Protein AF-A0A517T6N1-F1 (afdb_monomer)

Sequence (60 aa):
MQVISCRVHEELVIDGGIRIKILEINEEGVLVGVTIPGEEPAYEEYVLEPQALELAVAGH

Radius of gyration: 12.46 Å; Cα contacts (8 Å, |Δi|>4): 90; chains: 1; bounding box: 26×26×32 Å

Nearest PDB structures (foldseek):
  5hil-assembly1_A  TM=6.718E-01  e=8.162E-01  Methanohalophilus portucalensis FDF-1
  5gwx-assembly1_A  TM=6.729E-01  e=9.233E-01  Methanohalophilus portucalensis FDF-1
  5him-assembly1_A  TM=6.697E-01  e=1.936E+00  Methanohalophilus portucalensis FDF-1
  5h02-assembly1_A  TM=6.957E-01  e=2.190E+00  Methanohalophilus portucalensis FDF-1
  3wu2-assembly1_o  TM=4.135E-01  e=2.477E+00  Thermostichus vulcanus

Mean predicted aligned error: 6.31 Å

Secondary structure (DSSP, 8-state):
-------TT-EEEEGGGEEEEEEEE-SSEEEEEEE-TTS--EEEEEEPPHHHHHHHHS--

Structure (mmCIF, N/CA/C/O backbone):
data_AF-A0A517T6N1-F1
#
_entry.id   AF-A0A517T6N1-F1
#
loop_
_atom_site.group_PDB
_atom_site.id
_atom_site.type_symbol
_atom_site.label_atom_id
_atom_site.label_alt_id
_atom_site.label_comp_id
_atom_site.label_asym_id
_atom_site.label_entity_id
_atom_site.label_seq_id
_atom_site.pdbx_PDB_ins_code
_atom_site.Cartn_x
_atom_site.Cartn_y
_atom_site.Cartn_z
_atom_site.occupancy
_atom_site.B_iso_or_equiv
_atom_site.auth_seq_id
_atom_site.auth_comp_id
_atom_site.auth_asym_id
_atom_site.auth_atom_id
_atom_site.pdb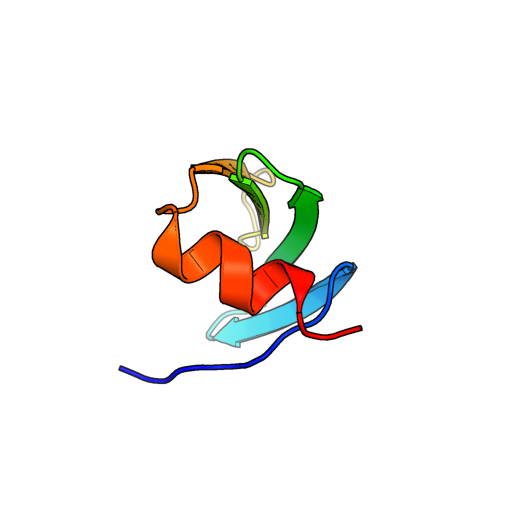x_PDB_model_num
ATOM 1 N N . MET A 1 1 ? 0.405 -17.062 6.790 1.00 79.56 1 MET A N 1
ATOM 2 C CA . MET A 1 1 ? 0.810 -16.095 5.751 1.00 79.56 1 MET A CA 1
ATOM 3 C C . MET A 1 1 ? -0.180 -16.215 4.608 1.00 79.56 1 MET A C 1
ATOM 5 O O . MET A 1 1 ? -0.361 -17.325 4.123 1.00 79.56 1 MET A O 1
ATOM 9 N N . GLN A 1 2 ? -0.882 -15.135 4.270 1.00 84.81 2 GLN A N 1
ATOM 10 C CA . GLN A 1 2 ? -1.784 -15.082 3.116 1.00 84.81 2 GLN A CA 1
ATOM 11 C C . GLN A 1 2 ? -1.172 -14.143 2.078 1.00 84.81 2 GLN A C 1
ATOM 13 O O . GLN A 1 2 ? -0.603 -13.122 2.452 1.00 84.81 2 GLN A O 1
ATOM 18 N N . VAL A 1 3 ? -1.261 -14.512 0.802 1.00 85.62 3 VAL A N 1
ATOM 19 C CA . VAL A 1 3 ? -0.812 -13.682 -0.320 1.00 85.62 3 VAL A CA 1
ATOM 20 C C . VAL A 1 3 ? -2.056 -13.182 -1.033 1.00 85.62 3 VAL A C 1
ATOM 22 O O . VAL A 1 3 ? -2.928 -13.980 -1.375 1.00 85.62 3 VAL A O 1
ATOM 25 N N . ILE A 1 4 ? -2.142 -11.870 -1.223 1.00 87.19 4 ILE A N 1
ATOM 26 C CA . ILE A 1 4 ? -3.253 -11.210 -1.903 1.00 87.19 4 ILE A CA 1
ATOM 27 C C . ILE A 1 4 ? -2.665 -10.473 -3.099 1.00 87.19 4 ILE A C 1
ATOM 29 O O . ILE A 1 4 ? -1.697 -9.730 -2.961 1.00 87.19 4 ILE A O 1
ATOM 33 N N . SER A 1 5 ? -3.232 -10.707 -4.278 1.00 87.12 5 SER A N 1
ATOM 34 C CA . SER A 1 5 ? -2.904 -9.941 -5.475 1.00 87.12 5 SER A CA 1
ATOM 35 C C . SER A 1 5 ? -3.730 -8.659 -5.487 1.00 87.12 5 SER A C 1
ATOM 37 O O . SER A 1 5 ? -4.957 -8.744 -5.463 1.00 87.12 5 SER A O 1
ATOM 39 N N . CYS A 1 6 ? -3.072 -7.510 -5.587 1.00 86.25 6 CYS A N 1
ATOM 40 C CA . CYS A 1 6 ? -3.716 -6.210 -5.751 1.00 86.25 6 CYS A CA 1
ATOM 41 C C . CYS A 1 6 ? -3.107 -5.482 -6.947 1.00 86.25 6 CYS A C 1
ATOM 43 O O . CYS A 1 6 ? -1.951 -5.713 -7.305 1.00 86.25 6 CYS A O 1
ATOM 45 N N . A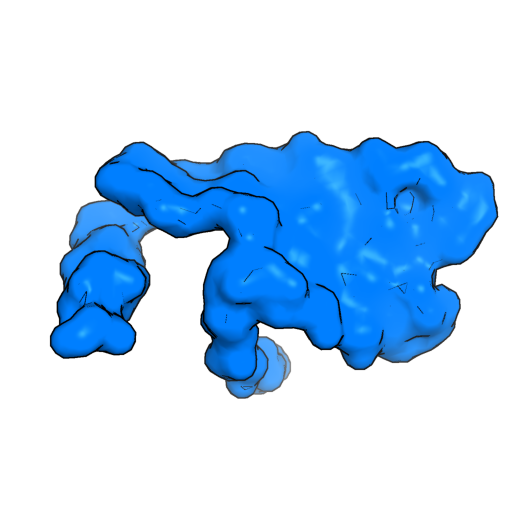RG A 1 7 ? -3.887 -4.600 -7.569 1.00 88.19 7 ARG A N 1
ATOM 46 C CA . ARG A 1 7 ? -3.413 -3.726 -8.650 1.00 88.19 7 ARG A CA 1
ATOM 47 C C . ARG A 1 7 ? -2.965 -2.372 -8.108 1.00 88.19 7 ARG A C 1
ATOM 49 O O . ARG A 1 7 ? -3.339 -1.970 -7.008 1.00 88.19 7 ARG A O 1
ATOM 56 N N . VAL A 1 8 ? -2.201 -1.635 -8.912 1.00 91.25 8 VAL A N 1
ATOM 57 C CA . VAL A 1 8 ? -1.883 -0.231 -8.615 1.00 91.25 8 VAL A CA 1
ATOM 58 C C . VAL A 1 8 ? -3.185 0.559 -8.469 1.00 91.25 8 VAL A C 1
ATOM 60 O O . VAL A 1 8 ? -4.116 0.403 -9.259 1.00 91.25 8 VAL A O 1
ATOM 63 N N . HIS A 1 9 ? -3.240 1.393 -7.436 1.00 91.12 9 HIS A N 1
ATOM 64 C CA . HIS A 1 9 ? -4.399 2.147 -6.967 1.00 91.12 9 HIS A CA 1
ATOM 65 C C . HIS A 1 9 ? -5.569 1.329 -6.406 1.00 91.12 9 HIS A C 1
ATOM 67 O O . HIS A 1 9 ? -6.563 1.934 -5.994 1.00 91.12 9 HIS A O 1
ATOM 73 N N . GLU A 1 10 ? -5.456 0.004 -6.328 1.00 88.50 10 GLU A N 1
ATOM 74 C CA . GLU A 1 10 ? -6.412 -0.828 -5.603 1.00 88.50 10 GLU A CA 1
ATOM 75 C C . GLU A 1 10 ? -6.195 -0.673 -4.092 1.00 88.50 10 GLU A C 1
ATOM 77 O O . GLU A 1 10 ? -5.060 -0.613 -3.612 1.00 88.50 10 GLU A O 1
ATOM 82 N N . GLU A 1 11 ? -7.293 -0.561 -3.347 1.00 91.44 11 GLU A N 1
ATOM 83 C CA . GLU A 1 11 ? -7.271 -0.422 -1.894 1.00 91.44 11 GLU A CA 1
ATOM 84 C C . GLU A 1 11 ? -7.664 -1.752 -1.253 1.00 91.44 11 GLU A C 1
ATOM 86 O O . GLU A 1 11 ? -8.779 -2.245 -1.433 1.00 91.44 11 GLU A O 1
ATOM 91 N N . LEU A 1 12 ? -6.737 -2.320 -0.488 1.00 93.81 12 LEU A N 1
ATOM 92 C CA . LEU A 1 12 ? -6.973 -3.481 0.349 1.00 93.81 12 LEU A CA 1
ATOM 93 C C . LEU A 1 12 ? -7.352 -3.006 1.750 1.00 93.81 12 LEU A C 1
ATOM 95 O O . LEU A 1 12 ? -6.560 -2.360 2.436 1.00 93.81 12 LEU A O 1
ATOM 99 N N . VAL A 1 13 ? -8.553 -3.364 2.193 1.00 93.88 13 VAL A N 1
ATOM 100 C CA . VAL A 1 13 ? -8.999 -3.114 3.565 1.00 93.88 13 VAL A CA 1
ATOM 101 C C . VAL A 1 13 ? -8.758 -4.369 4.388 1.00 93.88 13 VAL A C 1
ATOM 103 O O . VAL A 1 13 ? -9.300 -5.432 4.082 1.00 93.88 13 VAL A O 1
ATOM 106 N N . ILE A 1 14 ? -7.948 -4.241 5.433 1.00 90.25 14 ILE A N 1
ATOM 107 C CA . ILE A 1 14 ? -7.733 -5.293 6.426 1.00 90.25 14 ILE A CA 1
ATOM 108 C C . ILE A 1 14 ? -8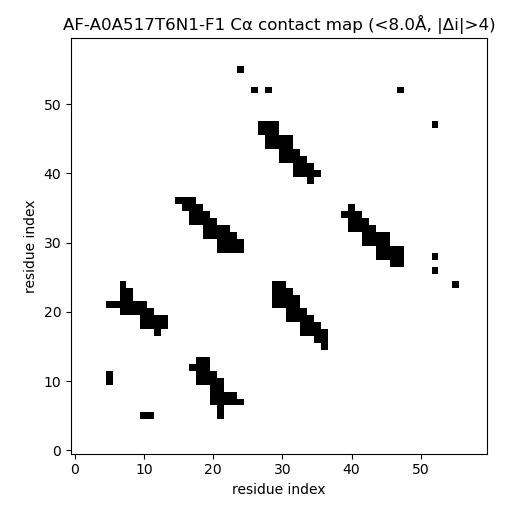.408 -4.908 7.747 1.00 90.25 14 ILE A C 1
ATOM 110 O O . ILE A 1 14 ? -8.958 -3.812 7.890 1.00 90.25 14 ILE A O 1
ATOM 114 N N . ASP A 1 15 ? -8.428 -5.851 8.686 1.00 87.12 15 ASP A N 1
ATOM 115 C CA . ASP A 1 15 ? -9.150 -5.739 9.954 1.00 87.12 15 ASP A CA 1
ATOM 116 C C . ASP A 1 15 ? -8.939 -4.393 10.676 1.00 87.12 15 ASP A C 1
ATOM 118 O O . ASP A 1 15 ? -7.907 -3.732 10.545 1.00 87.12 15 ASP A O 1
ATOM 122 N N . GLY A 1 16 ? -9.960 -3.960 11.416 1.00 88.06 16 GLY A N 1
ATOM 123 C CA . GLY A 1 16 ? -9.953 -2.665 12.098 1.00 88.06 16 GLY A CA 1
ATOM 124 C C . GLY A 1 16 ? -10.024 -1.445 11.169 1.00 88.06 16 GLY A C 1
ATOM 125 O O . GLY A 1 16 ? -9.899 -0.322 11.648 1.00 88.06 16 GLY A O 1
ATOM 126 N N . GLY A 1 17 ? -10.244 -1.630 9.861 1.00 93.12 17 GLY A N 1
ATOM 127 C CA . GLY A 1 17 ? -10.373 -0.534 8.894 1.00 93.12 17 GLY A CA 1
ATOM 128 C C . GLY A 1 17 ? -9.036 0.047 8.430 1.00 93.12 17 GLY A C 1
ATOM 129 O O . GLY A 1 17 ? -9.008 1.157 7.894 1.00 93.12 17 GLY A O 1
ATOM 130 N N . ILE A 1 18 ? -7.938 -0.685 8.636 1.00 94.69 18 ILE A N 1
ATOM 131 C CA . ILE A 1 18 ? -6.628 -0.328 8.092 1.00 94.69 18 ILE A CA 1
ATOM 132 C C . ILE A 1 18 ? -6.676 -0.516 6.576 1.00 94.69 18 ILE A C 1
ATOM 134 O O . ILE A 1 18 ? -7.122 -1.549 6.073 1.00 94.69 18 ILE A O 1
ATOM 138 N N . ARG A 1 19 ? -6.216 0.496 5.845 1.00 95.19 19 ARG A N 1
ATOM 139 C CA . ARG A 1 19 ? -6.225 0.516 4.381 1.00 95.19 19 ARG A CA 1
ATOM 140 C C . ARG A 1 19 ? -4.803 0.491 3.860 1.00 95.19 19 ARG A C 1
ATOM 142 O O . ARG A 1 19 ? -4.001 1.345 4.231 1.00 95.19 19 ARG A O 1
ATOM 149 N N . ILE A 1 20 ? -4.513 -0.474 3.001 1.00 94.44 20 ILE A N 1
ATOM 150 C CA . ILE A 1 20 ? -3.245 -0.597 2.289 1.00 94.44 20 ILE A CA 1
ATOM 151 C C . ILE A 1 20 ? -3.519 -0.295 0.823 1.00 94.44 20 ILE A C 1
ATOM 153 O O . ILE A 1 20 ? -4.459 -0.831 0.238 1.00 94.44 20 ILE A O 1
ATOM 157 N N . LYS A 1 21 ? -2.698 0.559 0.223 1.00 95.06 21 LYS A N 1
ATOM 158 C CA . LYS A 1 21 ? -2.833 0.938 -1.179 1.00 95.06 21 LYS A CA 1
ATOM 159 C C . LYS A 1 21 ? -1.479 0.906 -1.860 1.00 95.06 21 LYS A C 1
ATOM 161 O O . LYS A 1 21 ? -0.547 1.568 -1.412 1.00 95.06 21 LYS A O 1
ATOM 166 N N . ILE A 1 22 ? -1.394 0.185 -2.972 1.00 94.31 22 ILE A N 1
ATOM 167 C CA . ILE A 1 22 ? -0.237 0.276 -3.862 1.00 94.31 22 ILE A CA 1
ATOM 168 C C . ILE A 1 22 ? -0.394 1.559 -4.675 1.00 94.31 22 ILE A C 1
ATOM 170 O O . ILE A 1 22 ? -1.359 1.697 -5.426 1.00 94.31 22 ILE A O 1
ATOM 174 N N . LEU A 1 23 ? 0.497 2.524 -4.479 1.00 93.12 23 LEU A N 1
ATOM 175 C CA . LEU A 1 23 ? 0.423 3.826 -5.142 1.00 93.12 23 LEU A CA 1
ATOM 176 C C . LEU A 1 23 ? 1.141 3.799 -6.484 1.00 93.12 23 LEU A C 1
ATOM 178 O O . LEU A 1 23 ? 0.608 4.296 -7.470 1.00 93.12 23 LEU A O 1
ATOM 182 N N . GLU A 1 24 ? 2.312 3.176 -6.525 1.00 91.00 24 GLU A N 1
ATOM 183 C 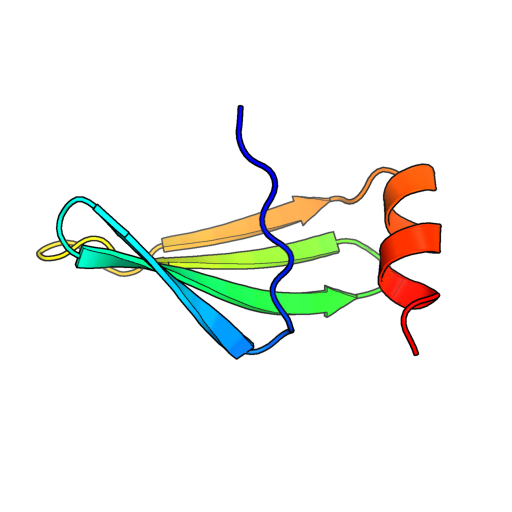CA . GLU A 1 24 ? 3.129 3.081 -7.727 1.00 91.00 24 GLU A CA 1
ATOM 184 C C . GLU A 1 24 ? 3.953 1.793 -7.700 1.00 91.00 24 GLU A C 1
ATOM 186 O O . GLU A 1 24 ? 4.346 1.320 -6.633 1.00 91.00 24 GLU A O 1
ATOM 191 N N . ILE A 1 25 ? 4.198 1.230 -8.880 1.00 88.56 25 ILE A N 1
ATOM 192 C CA . ILE A 1 25 ? 5.189 0.181 -9.114 1.00 88.56 25 ILE A CA 1
ATOM 193 C C . ILE A 1 25 ? 6.065 0.690 -10.254 1.00 88.56 25 ILE A C 1
ATOM 195 O O . ILE A 1 25 ? 5.540 1.038 -11.314 1.00 88.56 25 ILE A O 1
ATOM 199 N N . ASN A 1 26 ? 7.374 0.740 -10.039 1.00 85.94 26 ASN A N 1
ATOM 200 C CA . ASN A 1 26 ? 8.351 1.139 -11.044 1.00 85.94 26 ASN A CA 1
ATOM 201 C C . ASN A 1 26 ? 9.527 0.142 -11.075 1.00 85.94 26 ASN A C 1
ATOM 203 O O . ASN A 1 26 ? 9.479 -0.910 -10.437 1.00 85.94 26 ASN A O 1
ATOM 207 N N . GLU A 1 27 ? 10.555 0.439 -11.871 1.00 79.31 27 GLU A N 1
ATOM 208 C CA . GLU A 1 27 ? 11.712 -0.451 -12.050 1.00 79.31 27 GLU A CA 1
ATOM 209 C C . GLU A 1 27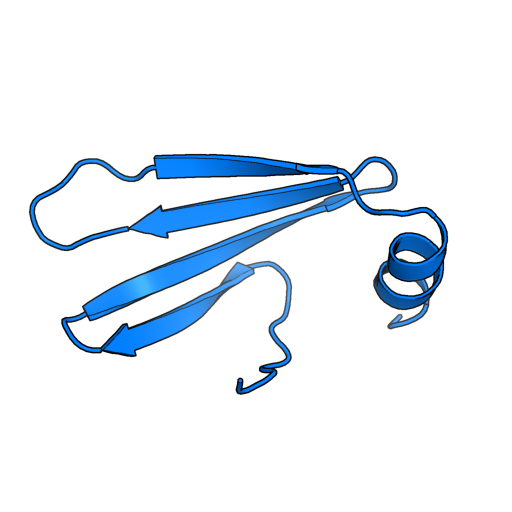 ? 12.581 -0.594 -10.788 1.00 79.31 27 GLU A C 1
ATOM 211 O O . GLU A 1 27 ? 13.349 -1.545 -10.668 1.00 79.31 27 GLU A O 1
ATOM 216 N N . GLU A 1 28 ? 12.461 0.336 -9.842 1.00 81.69 28 GLU A N 1
ATOM 217 C CA . GLU A 1 28 ? 13.293 0.413 -8.641 1.00 81.69 28 GLU A CA 1
ATOM 218 C C . GLU A 1 28 ? 12.565 -0.149 -7.411 1.00 81.69 28 GLU A C 1
ATOM 220 O O . GLU A 1 28 ? 13.189 -0.723 -6.512 1.00 81.69 28 GLU A O 1
ATOM 225 N N . GLY A 1 29 ? 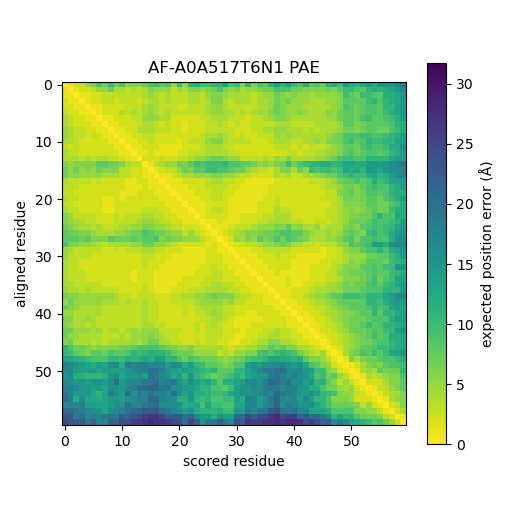11.235 -0.044 -7.375 1.00 87.50 29 GLY A N 1
ATOM 226 C CA . GLY A 1 29 ? 10.466 -0.447 -6.211 1.00 87.50 29 GLY A CA 1
ATOM 227 C C . GLY A 1 29 ? 8.955 -0.292 -6.323 1.00 87.50 29 GLY A C 1
ATOM 228 O O . GLY A 1 29 ? 8.371 -0.052 -7.382 1.00 87.50 29 GLY A O 1
ATOM 229 N N . VAL A 1 30 ? 8.314 -0.454 -5.169 1.00 90.88 30 VAL A N 1
ATOM 230 C CA . VAL A 1 30 ? 6.876 -0.288 -4.967 1.00 90.88 30 VAL A CA 1
ATOM 231 C C . VAL A 1 30 ? 6.648 0.752 -3.886 1.00 90.88 30 VAL A C 1
ATOM 233 O O . VAL A 1 30 ? 7.137 0.607 -2.765 1.00 90.88 30 VAL A O 1
ATOM 236 N N . LEU A 1 31 ? 5.848 1.768 -4.196 1.00 93.81 31 LEU A N 1
ATOM 237 C CA . LEU A 1 31 ? 5.387 2.736 -3.213 1.00 93.81 31 LEU A CA 1
ATOM 238 C C . LEU A 1 31 ? 4.069 2.259 -2.600 1.00 93.81 31 LEU A C 1
ATOM 240 O O . LEU A 1 31 ? 3.059 2.107 -3.296 1.00 93.81 31 LEU A O 1
ATOM 244 N N . VAL A 1 32 ? 4.065 2.064 -1.284 1.00 93.81 32 VAL A N 1
ATOM 245 C CA . VAL A 1 32 ? 2.906 1.578 -0.533 1.00 93.81 32 VAL A CA 1
ATOM 246 C C . VAL A 1 32 ? 2.433 2.652 0.438 1.00 93.81 32 VAL A C 1
ATOM 248 O O . VAL A 1 32 ? 3.205 3.190 1.226 1.00 93.81 32 VAL A O 1
ATOM 251 N N . GLY A 1 33 ? 1.139 2.957 0.393 1.00 95.81 33 GLY A N 1
ATOM 252 C CA . GLY A 1 33 ? 0.462 3.776 1.391 1.00 95.81 33 GLY A CA 1
ATOM 253 C C . GLY A 1 33 ? -0.262 2.905 2.412 1.00 95.81 33 GLY A C 1
ATOM 254 O O . GLY A 1 33 ? -0.974 1.969 2.039 1.00 95.81 33 GLY A O 1
ATOM 255 N N . VAL A 1 34 ? -0.131 3.246 3.692 1.00 95.38 34 VAL A N 1
ATOM 256 C CA . VAL A 1 34 ? -0.856 2.622 4.802 1.00 95.38 34 VAL A CA 1
ATOM 257 C C . VAL A 1 34 ? -1.627 3.699 5.554 1.00 95.38 34 VAL A C 1
ATOM 259 O O . VAL A 1 34 ? -1.072 4.703 5.990 1.00 95.38 34 VAL A O 1
ATOM 262 N N . THR A 1 35 ? -2.933 3.503 5.706 1.00 96.25 35 THR A N 1
ATOM 263 C CA . THR A 1 35 ? -3.798 4.394 6.484 1.00 96.25 35 THR A CA 1
ATOM 264 C C . THR A 1 35 ? -4.408 3.630 7.644 1.00 96.25 35 THR A C 1
ATOM 266 O O . THR A 1 35 ? -5.197 2.706 7.434 1.00 96.25 35 THR A O 1
ATOM 269 N N . ILE A 1 36 ? -4.083 4.058 8.861 1.00 95.69 36 ILE A N 1
ATOM 270 C CA . ILE A 1 36 ? -4.652 3.528 10.100 1.00 95.69 36 ILE A CA 1
ATOM 271 C C . ILE A 1 36 ? -5.690 4.535 10.617 1.00 95.69 36 ILE A C 1
ATOM 273 O O . ILE A 1 36 ? -5.411 5.736 10.660 1.00 95.69 36 ILE A O 1
ATOM 277 N N . PRO A 1 37 ? -6.913 4.106 10.974 1.00 95.31 37 PRO A N 1
ATOM 278 C CA . PRO A 1 37 ? -7.923 5.019 11.497 1.00 95.31 37 PRO A CA 1
ATOM 279 C C . PRO A 1 37 ? -7.446 5.766 12.748 1.00 95.31 37 PRO A C 1
ATOM 281 O O . PRO A 1 37 ? -7.102 5.153 13.753 1.00 95.31 37 PRO A O 1
ATOM 284 N N . GLY A 1 38 ? -7.484 7.099 12.696 1.00 95.38 38 GLY A N 1
ATOM 285 C CA . GLY A 1 38 ? -7.054 7.962 13.801 1.00 95.38 38 GLY A CA 1
ATOM 286 C C . GLY A 1 38 ? -5.583 8.383 13.756 1.00 95.38 38 GLY A C 1
ATOM 287 O O . GLY A 1 38 ? -5.186 9.195 14.586 1.00 95.38 38 GLY A O 1
ATOM 288 N N . GLU A 1 39 ? -4.808 7.901 12.782 1.00 95.19 39 GLU A N 1
ATOM 289 C CA . GLU A 1 39 ? -3.416 8.300 12.554 1.00 95.19 39 GLU A CA 1
ATOM 290 C C . GLU A 1 39 ? -3.255 9.028 11.213 1.00 95.19 39 GLU A C 1
ATOM 292 O O . GLU A 1 39 ? -4.127 8.976 10.336 1.00 95.19 39 GLU A O 1
ATOM 297 N N . GLU A 1 40 ? -2.134 9.729 11.051 1.00 95.12 40 GLU A N 1
ATOM 298 C CA . GLU A 1 40 ? -1.763 10.287 9.753 1.00 95.12 40 GLU A CA 1
ATOM 299 C C . GLU A 1 40 ? -1.365 9.155 8.788 1.00 95.12 40 GLU A C 1
ATOM 301 O O . GLU A 1 40 ? -0.740 8.179 9.211 1.00 95.12 40 GLU A O 1
ATOM 306 N N . PRO A 1 41 ? -1.716 9.247 7.492 1.00 94.31 41 PRO A N 1
ATOM 307 C CA . PRO A 1 41 ? -1.289 8.261 6.507 1.00 94.31 41 PRO A CA 1
ATOM 308 C C . PRO A 1 41 ? 0.237 8.158 6.435 1.00 94.31 41 PRO A C 1
ATOM 310 O O . PRO A 1 41 ? 0.929 9.174 6.349 1.00 94.31 41 PRO A O 1
ATOM 313 N N . ALA A 1 42 ? 0.742 6.928 6.405 1.00 95.44 42 ALA A N 1
ATOM 314 C CA . ALA A 1 42 ? 2.153 6.624 6.225 1.00 95.44 42 ALA A CA 1
ATOM 315 C C . ALA A 1 42 ? 2.417 6.120 4.800 1.00 95.44 42 ALA A C 1
ATOM 317 O O . ALA A 1 42 ? 1.573 5.453 4.196 1.00 95.44 42 ALA A O 1
ATOM 318 N N . TYR A 1 43 ? 3.601 6.426 4.277 1.00 94.38 43 TYR A N 1
ATOM 319 C CA . TYR A 1 43 ? 4.039 6.031 2.941 1.00 94.38 43 TYR A CA 1
ATOM 320 C C . TYR A 1 43 ? 5.439 5.448 3.040 1.00 94.38 43 TYR A C 1
ATOM 322 O O . TYR A 1 43 ? 6.320 6.076 3.626 1.00 94.38 43 TYR A O 1
ATOM 330 N N . GLU A 1 44 ? 5.632 4.264 2.475 1.00 91.31 44 GLU A N 1
ATOM 331 C CA . GLU A 1 44 ? 6.910 3.565 2.518 1.00 91.31 44 GLU A CA 1
ATOM 332 C C . GLU A 1 44 ? 7.244 2.994 1.140 1.00 91.31 44 GLU A C 1
ATOM 334 O O . GLU A 1 44 ? 6.385 2.445 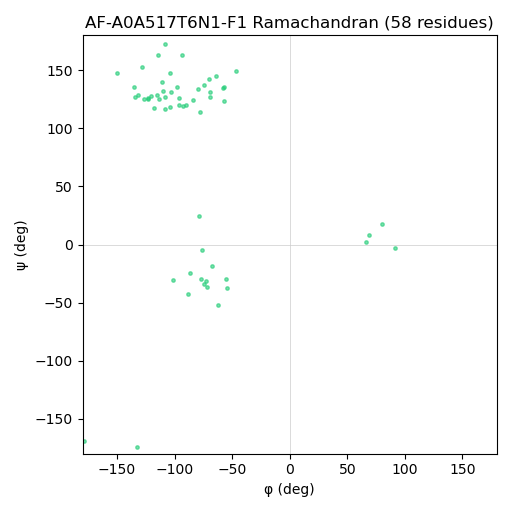0.443 1.00 91.31 44 GLU A O 1
ATOM 339 N N . GLU A 1 45 ? 8.499 3.176 0.738 1.00 90.69 45 GLU A N 1
ATOM 340 C CA . GLU A 1 45 ? 9.040 2.652 -0.508 1.00 90.69 45 GLU A CA 1
ATOM 341 C C . GLU A 1 45 ? 9.749 1.328 -0.231 1.00 90.69 45 GLU A C 1
ATOM 343 O O . GLU A 1 45 ? 10.635 1.240 0.622 1.00 90.69 45 GLU A O 1
ATOM 348 N N . TYR A 1 46 ? 9.358 0.294 -0.969 1.00 87.44 46 TYR A N 1
ATOM 349 C CA . TYR A 1 46 ? 9.966 -1.024 -0.901 1.00 87.44 46 TYR A CA 1
ATOM 350 C C . TYR A 1 46 ? 10.769 -1.277 -2.167 1.00 87.44 46 TYR A C 1
ATOM 352 O O . TYR A 1 46 ? 10.209 -1.362 -3.260 1.00 87.44 46 TYR A O 1
ATOM 360 N N . VAL A 1 47 ? 12.079 -1.441 -2.010 1.00 86.00 47 VAL A N 1
ATOM 361 C CA . VAL A 1 47 ? 12.966 -1.842 -3.105 1.00 86.00 47 VAL A CA 1
ATOM 362 C C . VAL A 1 47 ? 12.663 -3.290 -3.475 1.00 86.00 47 VAL A C 1
ATOM 364 O O . VAL A 1 47 ? 12.660 -4.173 -2.611 1.00 86.00 47 VAL A O 1
ATOM 367 N N . LEU A 1 48 ? 12.398 -3.541 -4.755 1.00 78.31 48 LEU A N 1
ATOM 368 C CA . LEU A 1 48 ? 12.144 -4.892 -5.242 1.00 78.31 48 LEU A CA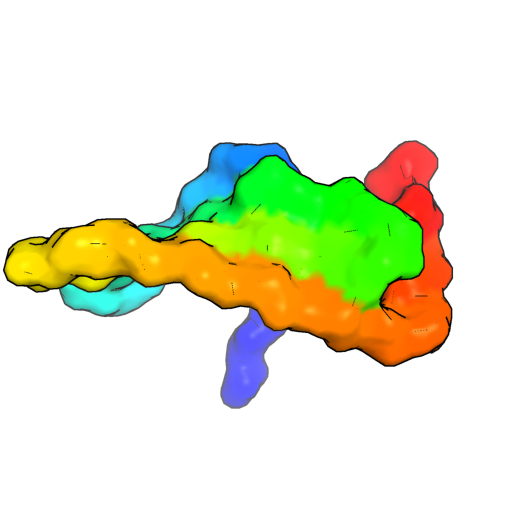 1
ATOM 369 C C . LEU A 1 48 ? 13.464 -5.637 -5.436 1.00 78.31 48 LEU A C 1
ATOM 371 O O . LEU A 1 48 ? 14.401 -5.140 -6.059 1.00 78.31 48 LEU A O 1
ATOM 375 N N . GLU A 1 49 ? 13.529 -6.876 -4.954 1.00 79.06 49 GLU A N 1
ATOM 376 C CA . GLU A 1 49 ? 14.591 -7.779 -5.387 1.00 79.06 49 GLU A CA 1
ATOM 377 C C . GLU A 1 49 ? 14.436 -8.054 -6.897 1.00 79.06 49 GLU A C 1
ATOM 379 O O . GLU A 1 49 ? 13.307 -8.176 -7.381 1.00 79.06 49 GLU A O 1
ATOM 384 N N . PRO A 1 50 ? 15.532 -8.209 -7.662 1.00 67.75 50 PRO A N 1
ATOM 385 C CA . PRO A 1 50 ? 15.476 -8.321 -9.125 1.00 67.75 50 PRO A CA 1
ATOM 386 C C . PRO A 1 50 ? 14.554 -9.441 -9.642 1.00 67.75 50 PRO A C 1
ATOM 388 O O . PRO A 1 50 ? 13.942 -9.306 -10.695 1.00 67.75 50 PRO A O 1
ATOM 391 N N . GLN A 1 51 ? 14.388 -10.520 -8.872 1.00 66.69 51 GLN A N 1
ATOM 392 C CA . GLN A 1 51 ? 13.482 -11.633 -9.192 1.00 66.69 51 GLN A CA 1
ATOM 393 C C . GLN A 1 51 ? 11.998 -11.266 -9.010 1.00 66.69 51 GLN A C 1
ATOM 395 O O . GLN A 1 51 ? 11.133 -11.785 -9.714 1.00 66.69 51 GLN A O 1
ATOM 400 N N . ALA A 1 52 ? 11.693 -10.376 -8.062 1.00 64.69 52 ALA A N 1
ATOM 401 C CA . ALA A 1 52 ? 10.350 -9.845 -7.847 1.00 64.69 52 ALA A CA 1
ATOM 402 C C . ALA A 1 52 ? 9.999 -8.776 -8.891 1.00 64.69 52 ALA A C 1
ATOM 404 O O . ALA A 1 52 ? 8.833 -8.655 -9.267 1.00 64.69 52 ALA A O 1
ATOM 405 N N . LEU A 1 53 ? 11.005 -8.055 -9.398 1.00 61.09 53 LEU A N 1
ATOM 406 C CA . LEU A 1 53 ? 10.826 -7.063 -10.448 1.00 61.09 53 LEU A CA 1
ATOM 407 C C . LEU A 1 53 ? 10.302 -7.699 -11.740 1.00 61.09 53 LEU A C 1
ATOM 409 O O . LEU A 1 53 ? 9.256 -7.282 -12.222 1.00 61.09 53 LEU A O 1
ATOM 413 N N . GLU A 1 54 ? 10.942 -8.759 -12.248 1.00 61.56 54 GLU A N 1
ATOM 414 C CA . GLU A 1 54 ? 10.498 -9.444 -13.477 1.00 61.56 54 GLU A CA 1
ATOM 415 C C . GLU A 1 54 ? 9.026 -9.891 -13.413 1.00 61.56 54 GLU A C 1
ATOM 417 O O . GLU A 1 54 ? 8.300 -9.775 -14.398 1.00 61.56 54 GLU A O 1
ATOM 422 N N . LEU A 1 55 ? 8.552 -10.341 -12.247 1.00 63.72 55 LEU A N 1
ATOM 423 C CA . LEU A 1 55 ? 7.158 -10.749 -12.042 1.00 63.72 55 LEU A CA 1
ATOM 424 C C . LEU A 1 55 ? 6.188 -9.561 -11.951 1.00 63.72 55 LEU A C 1
ATOM 426 O O . LEU A 1 55 ? 5.045 -9.681 -12.392 1.00 63.72 55 LEU A O 1
ATOM 430 N N . ALA A 1 56 ? 6.626 -8.429 -11.393 1.00 59.91 56 ALA A N 1
ATOM 431 C CA . ALA A 1 56 ? 5.806 -7.230 -11.243 1.00 59.91 56 ALA A CA 1
ATOM 432 C C . ALA A 1 56 ? 5.558 -6.516 -12.585 1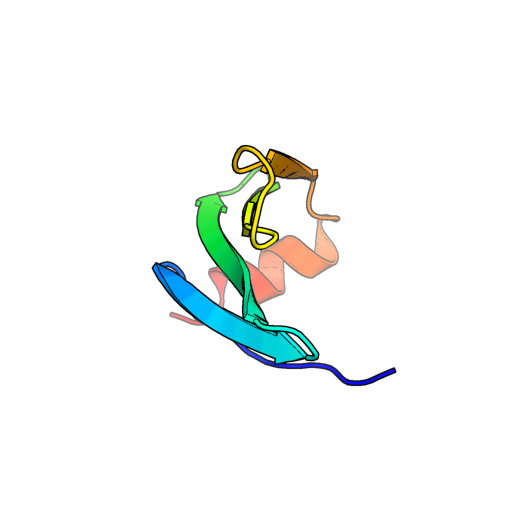.00 59.91 56 ALA A C 1
ATOM 434 O O . ALA A 1 56 ? 4.449 -6.037 -12.819 1.00 59.91 56 ALA A O 1
ATOM 435 N N . VAL A 1 57 ? 6.551 -6.490 -13.485 1.00 62.19 57 VAL A N 1
ATOM 436 C CA . VAL A 1 57 ? 6.421 -5.875 -14.825 1.00 62.19 57 VAL A CA 1
ATOM 437 C C . VAL A 1 57 ? 5.853 -6.817 -15.893 1.00 62.19 57 VAL A C 1
ATOM 439 O O . VAL A 1 57 ? 5.249 -6.339 -16.850 1.00 62.19 57 VAL A O 1
ATOM 442 N N . ALA A 1 58 ? 5.984 -8.141 -15.749 1.00 62.75 58 ALA A N 1
ATOM 443 C CA . ALA A 1 58 ? 5.484 -9.103 -16.741 1.00 62.75 58 ALA A CA 1
ATOM 444 C C . ALA A 1 58 ? 3.955 -9.322 -16.718 1.00 62.75 58 ALA A C 1
ATOM 446 O O . ALA A 1 58 ? 3.426 -10.041 -17.563 1.00 62.75 58 ALA A O 1
ATOM 447 N N . GLY A 1 59 ? 3.232 -8.727 -15.765 1.00 56.00 59 GLY A N 1
ATOM 448 C CA . GLY A 1 59 ? 1.776 -8.856 -15.621 1.00 56.00 59 GLY A CA 1
ATOM 449 C C . GLY A 1 59 ? 0.929 -8.002 -16.576 1.00 56.00 59 GLY A C 1
ATOM 450 O O . GLY A 1 59 ? -0.203 -7.677 -16.210 1.00 56.00 59 GLY A O 1
ATOM 451 N N . HIS A 1 60 ? 1.456 -7.616 -17.746 1.00 44.44 60 HIS A N 1
ATOM 452 C CA . HIS A 1 60 ? 0.827 -6.660 -18.666 1.00 44.44 60 HIS A CA 1
ATOM 453 C C . HIS A 1 60 ? 0.271 -7.272 -19.956 1.00 44.44 60 HIS A C 1
ATOM 455 O O . HIS A 1 60 ? 0.920 -8.173 -20.532 1.00 44.44 60 HIS A O 1
#

InterPro domains:
  IPR003751 Translational regulator CsrA [PF02599] (1-42)
  IPR036107 Carbon storage regulator superfamily [G3DSA:2.60.40.4380] (1-54)
  IPR036107 Carbon storage regulator superfamily [SSF117130] (1-48)

pLDDT: mean 84.97, std 12.49, range [44.44, 96.25]

Organism: NCBI:txid2528027

Solvent-accessible surface area (backbone atoms only — not comparable to full-atom values): 3771 Å² total; per-residue (Å²): 140,85,89,80,93,78,53,76,70,39,73,47,74,47,83,91,67,28,35,40,29,37,68,43,77,60,100,65,28,35,35,37,36,42,36,46,80,97,56,77,72,45,75,49,76,43,75,53,54,74,75,56,42,58,60,68,69,64,77,115

Foldseek 3Di:
DDDDDDDAQGWDADPQRKIKHFPDDDQQFTWIWIDHPPDDIDIDTDGDDNVRSCVVVVPD